Protein AF-A0A958XRU4-F1 (afdb_monomer)

pLDDT: mean 70.0, std 21.61, range [34.97, 94.19]

Solvent-accessible surface area (backbone atoms only — not comparable to full-atom values): 5845 Å² total; per-residue (Å²): 132,85,78,84,74,84,73,56,70,85,74,32,66,73,40,46,54,29,46,53,50,23,51,54,45,45,61,54,36,69,73,43,59,69,74,53,21,70,62,53,29,48,58,50,36,53,57,36,45,47,51,29,51,51,47,54,49,51,67,73,67,58,81,96,74,72,85,74,75,79,74,78,54,60,70,63,49,52,54,50,50,51,55,51,56,58,66,67,56,71,79,79,76,80,84,126

Nearest PDB structures (foldseek):
  7vw2-assembly1_B  TM=5.341E-01  e=3.184E+00  Escherichia coli
  7vw1-assembly1_B  TM=4.508E-01  e=7.208E+00  Escherichia coli

Secondary structure (DSSP, 8-state):
--------GGG-HHHHHHHHHHHHHHHHHHTS-HHHIIIIIHHHHHHHHHHHHHHHHHHHH--SS-TTSTTTTHHHHHHHHHHHHHHHSTTSSS--

Radius of gyration: 17.48 Å; Cα contacts (8 Å, |Δi|>4): 36; chains: 1; bounding box: 42×19×61 Å

Structure (mmCIF, N/CA/C/O backbone):
data_AF-A0A958XRU4-F1
#
_entry.id   AF-A0A958XRU4-F1
#
loop_
_atom_site.group_PDB
_atom_site.id
_atom_site.type_symbol
_atom_site.label_atom_id
_atom_site.label_alt_id
_atom_site.label_comp_id
_atom_site.label_asym_id
_atom_site.label_entity_id
_atom_site.label_seq_id
_atom_site.pdbx_PDB_ins_code
_atom_site.Cartn_x
_atom_site.Cartn_y
_atom_site.Cartn_z
_atom_site.occupancy
_atom_site.B_iso_or_equiv
_atom_site.auth_seq_id
_atom_site.auth_comp_id
_atom_site.auth_asym_id
_atom_site.auth_atom_id
_atom_site.pdbx_PDB_model_num
ATOM 1 N N . MET A 1 1 ? -28.053 -2.965 26.145 1.00 41.25 1 MET A N 1
ATOM 2 C CA . MET A 1 1 ? -26.936 -2.084 25.749 1.00 41.25 1 MET A CA 1
ATOM 3 C C . MET A 1 1 ? -26.046 -2.919 24.858 1.00 41.25 1 MET A C 1
ATOM 5 O O . MET A 1 1 ? -25.674 -4.005 25.275 1.00 41.25 1 MET A O 1
ATOM 9 N N . GLU A 1 2 ? -25.836 -2.494 23.620 1.00 51.62 2 GLU A N 1
ATOM 10 C CA . GLU A 1 2 ? -25.051 -3.246 22.640 1.00 51.62 2 GLU A CA 1
ATOM 11 C C . GLU A 1 2 ? -23.566 -3.100 22.996 1.00 51.62 2 GLU A C 1
ATOM 13 O O . GLU A 1 2 ? -23.036 -1.988 23.051 1.00 51.62 2 GLU A O 1
ATOM 18 N N . GLU A 1 3 ? -22.927 -4.210 23.360 1.00 53.97 3 GLU A N 1
ATOM 19 C CA . GLU A 1 3 ? -21.516 -4.251 23.730 1.00 53.97 3 GLU A CA 1
ATOM 20 C C . GLU A 1 3 ? -20.682 -3.871 22.498 1.00 53.97 3 GLU A C 1
ATOM 22 O O . GLU A 1 3 ? -20.691 -4.571 21.484 1.00 53.97 3 GLU A O 1
ATOM 27 N N . LYS A 1 4 ? -19.986 -2.726 22.540 1.00 58.06 4 LYS A N 1
ATOM 28 C CA . LYS A 1 4 ? -19.049 -2.347 21.476 1.00 58.06 4 LYS A CA 1
ATOM 29 C C . LYS A 1 4 ? -17.870 -3.312 21.510 1.00 58.06 4 LYS A C 1
ATOM 31 O O . LYS A 1 4 ? -16.898 -3.085 22.225 1.00 58.06 4 LYS A O 1
ATOM 36 N N . ARG A 1 5 ? -17.977 -4.380 20.724 1.00 69.62 5 ARG A N 1
ATOM 37 C CA . ARG A 1 5 ? -16.917 -5.362 20.527 1.00 69.62 5 ARG A CA 1
ATOM 38 C C . ARG A 1 5 ? -15.708 -4.652 19.918 1.00 69.62 5 ARG A C 1
ATOM 40 O O . ARG A 1 5 ? -15.800 -4.070 18.837 1.00 69.62 5 ARG A O 1
ATOM 47 N N . TYR A 1 6 ? -14.607 -4.631 20.658 1.00 77.31 6 TYR A N 1
ATOM 48 C CA . TYR A 1 6 ? -13.319 -4.183 20.149 1.00 77.31 6 TYR A CA 1
ATOM 49 C C . TYR A 1 6 ? -12.896 -5.142 19.030 1.00 77.31 6 TYR A C 1
ATOM 51 O O . TYR A 1 6 ? -12.864 -6.352 19.246 1.00 77.31 6 TYR A O 1
ATOM 59 N N . ILE A 1 7 ? -12.642 -4.604 17.838 1.00 82.69 7 ILE A N 1
ATOM 60 C CA . ILE A 1 7 ? -12.136 -5.354 16.682 1.00 82.69 7 ILE A CA 1
ATOM 61 C C . ILE A 1 7 ? -10.672 -4.955 16.548 1.00 82.69 7 ILE A C 1
ATOM 63 O O . ILE A 1 7 ? -10.460 -3.771 16.281 1.00 82.69 7 ILE A O 1
ATOM 67 N N . PRO A 1 8 ? -9.697 -5.853 16.759 1.00 87.75 8 PRO A N 1
ATOM 68 C CA . PRO A 1 8 ? -8.277 -5.582 16.525 1.00 87.75 8 PRO A CA 1
ATOM 69 C C . PRO A 1 8 ? -8.021 -4.976 15.136 1.00 87.75 8 PRO A C 1
ATOM 71 O O . PRO A 1 8 ? -8.759 -5.256 14.196 1.00 87.75 8 PRO A O 1
ATOM 74 N N . LEU A 1 9 ? -6.976 -4.152 14.985 1.00 83.56 9 LEU A N 1
ATOM 75 C CA . LEU A 1 9 ? -6.616 -3.553 13.687 1.00 83.56 9 LEU A CA 1
ATOM 76 C C . LEU A 1 9 ? -6.411 -4.622 12.603 1.00 83.56 9 LEU A C 1
ATOM 78 O O . LEU A 1 9 ? -6.836 -4.443 11.468 1.00 83.56 9 LEU A O 1
ATOM 82 N N . GLU A 1 10 ? -5.789 -5.733 12.983 1.00 87.06 10 GLU A N 1
ATOM 83 C CA . GLU A 1 10 ? -5.516 -6.883 12.119 1.00 87.06 10 GLU A CA 1
ATOM 84 C C . GLU A 1 10 ? -6.800 -7.518 11.577 1.00 87.06 10 GLU A C 1
ATOM 86 O O . GLU A 1 10 ? -6.800 -8.008 10.457 1.00 87.06 10 GLU A O 1
ATOM 91 N N . ASP A 1 11 ? -7.906 -7.434 12.322 1.00 86.94 11 ASP A N 1
ATOM 92 C CA . ASP A 1 11 ? -9.224 -7.964 11.949 1.00 86.94 11 ASP A CA 1
ATOM 93 C C . ASP A 1 11 ? -10.095 -6.921 11.224 1.00 86.94 11 ASP A C 1
ATOM 95 O O . ASP A 1 11 ? -11.270 -7.157 10.939 1.00 86.94 11 ASP A O 1
ATOM 99 N N . LEU A 1 12 ? -9.562 -5.724 10.959 1.00 87.44 12 LEU A N 1
ATOM 100 C CA . LEU A 1 12 ? -10.289 -4.679 10.257 1.00 87.44 12 LEU A CA 1
ATOM 101 C C . LEU A 1 12 ? -10.216 -4.929 8.744 1.00 87.44 12 LEU A C 1
ATOM 103 O O . LEU A 1 12 ? -9.186 -4.668 8.128 1.00 87.44 12 LEU A O 1
ATOM 107 N N . ASP A 1 13 ? -11.333 -5.330 8.130 1.00 87.38 13 ASP A N 1
ATOM 108 C CA . ASP A 1 13 ? -11.417 -5.649 6.689 1.00 87.38 13 ASP A CA 1
ATOM 109 C C . ASP A 1 13 ? -10.773 -4.585 5.782 1.00 87.38 13 ASP A C 1
ATOM 111 O O . ASP A 1 13 ? -10.080 -4.901 4.819 1.00 87.38 13 ASP A 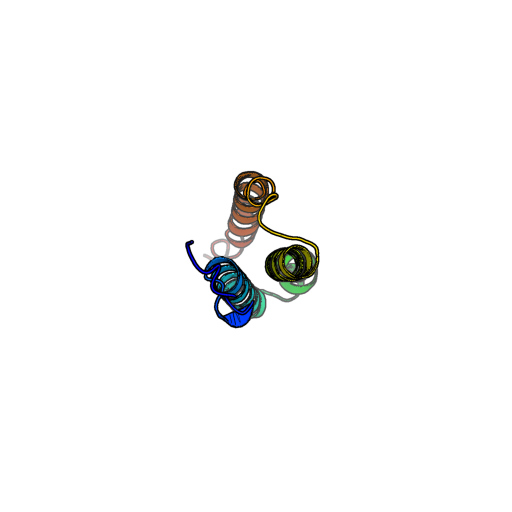O 1
ATOM 115 N N . ILE A 1 14 ? -10.977 -3.297 6.089 1.00 83.19 14 ILE A N 1
ATOM 116 C CA . ILE A 1 14 ? -10.412 -2.204 5.284 1.00 83.19 14 ILE A CA 1
ATOM 117 C C . ILE A 1 14 ? -8.890 -2.076 5.443 1.00 83.19 14 ILE A C 1
ATOM 119 O O . ILE A 1 14 ? -8.220 -1.640 4.511 1.00 83.19 14 ILE A O 1
ATOM 123 N N . TYR A 1 15 ? -8.343 -2.459 6.599 1.00 87.94 15 TYR A N 1
ATOM 124 C CA . TYR A 1 15 ? -6.900 -2.520 6.814 1.00 87.94 15 TYR A CA 1
ATOM 125 C C . TYR A 1 15 ? -6.296 -3.704 6.059 1.00 87.94 15 TYR A C 1
ATOM 127 O O . TYR A 1 15 ? -5.334 -3.504 5.325 1.00 87.94 15 TYR A O 1
ATOM 135 N N . GLN A 1 16 ? -6.908 -4.890 6.150 1.00 90.19 16 GLN A N 1
ATOM 136 C CA . GLN A 1 16 ? -6.479 -6.070 5.389 1.00 90.19 16 GLN A CA 1
ATOM 137 C C . GLN A 1 16 ? -6.489 -5.794 3.881 1.00 90.19 16 GLN A C 1
ATOM 139 O O . GLN A 1 16 ? -5.478 -5.981 3.215 1.00 90.19 16 GLN A O 1
ATOM 144 N N . LEU A 1 17 ? -7.571 -5.208 3.357 1.00 89.31 17 LEU A N 1
ATOM 145 C CA . LEU A 1 17 ? -7.652 -4.841 1.943 1.00 89.31 17 LEU A CA 1
ATOM 146 C C . LEU A 1 17 ? -6.559 -3.840 1.532 1.00 89.31 17 LEU A C 1
ATOM 148 O O . LEU A 1 17 ? -6.042 -3.907 0.419 1.00 89.31 17 LEU A O 1
ATOM 152 N N . ALA A 1 18 ? -6.204 -2.892 2.404 1.00 86.88 18 ALA A N 1
ATOM 153 C CA . ALA A 1 18 ? -5.123 -1.952 2.123 1.00 86.88 18 ALA A CA 1
ATOM 154 C C . ALA A 1 18 ? -3.748 -2.640 2.104 1.00 86.88 18 ALA A C 1
ATOM 156 O O . ALA A 1 18 ? -2.920 -2.293 1.262 1.00 86.88 18 ALA A O 1
ATOM 157 N N . MET A 1 19 ? -3.525 -3.623 2.981 1.00 92.00 19 MET A N 1
ATOM 158 C CA . MET A 1 19 ? -2.319 -4.456 2.982 1.00 92.00 19 MET A CA 1
ATOM 159 C C . MET A 1 19 ? -2.222 -5.297 1.702 1.00 92.00 19 MET A C 1
ATOM 161 O O . MET A 1 19 ? -1.182 -5.270 1.048 1.00 92.00 19 MET A O 1
ATOM 165 N N . ASP A 1 20 ? -3.318 -5.938 1.285 1.00 92.38 20 ASP A N 1
ATOM 166 C CA . ASP A 1 20 ? -3.382 -6.729 0.048 1.00 92.38 20 ASP A CA 1
ATOM 167 C C . ASP A 1 20 ? -3.074 -5.874 -1.191 1.00 92.38 20 ASP A C 1
ATOM 169 O O . ASP A 1 20 ? -2.370 -6.295 -2.112 1.00 92.38 20 ASP A O 1
ATOM 173 N N . VAL A 1 21 ? -3.587 -4.637 -1.224 1.00 87.81 21 VAL A N 1
ATOM 174 C CA . VAL A 1 21 ? -3.283 -3.680 -2.297 1.00 87.81 21 VAL A CA 1
ATOM 175 C C . VAL A 1 21 ? -1.805 -3.298 -2.286 1.00 87.81 21 VAL A C 1
ATOM 177 O O . VAL A 1 21 ? -1.200 -3.242 -3.358 1.00 87.81 21 VAL A O 1
ATOM 180 N N . GLY A 1 22 ? -1.221 -3.049 -1.111 1.00 90.00 22 GLY A N 1
ATOM 181 C CA . GLY A 1 22 ? 0.214 -2.806 -0.965 1.00 90.00 22 GLY A CA 1
ATOM 182 C C . GLY A 1 22 ? 1.032 -3.958 -1.545 1.00 90.00 22 GLY A C 1
ATOM 183 O O . GLY A 1 22 ? 1.846 -3.745 -2.443 1.00 90.00 22 GLY A O 1
ATOM 184 N N . GLU A 1 23 ? 0.743 -5.190 -1.128 1.00 93.25 23 GLU A N 1
ATOM 185 C CA . GLU A 1 23 ? 1.431 -6.391 -1.608 1.00 93.25 23 GLU A CA 1
ATOM 186 C C . GLU A 1 23 ? 1.300 -6.571 -3.128 1.00 93.25 23 GLU A C 1
ATOM 188 O O . GLU A 1 23 ? 2.291 -6.819 -3.821 1.00 93.25 23 GLU A O 1
ATOM 193 N N . LEU A 1 24 ? 0.100 -6.375 -3.682 1.00 92.31 24 LEU A N 1
ATOM 194 C CA . LEU A 1 24 ? -0.122 -6.436 -5.126 1.00 92.31 24 LEU A CA 1
ATOM 195 C C . LEU A 1 24 ? 0.728 -5.399 -5.875 1.00 92.31 24 LEU A C 1
ATOM 197 O O . LEU A 1 24 ? 1.311 -5.709 -6.918 1.00 92.31 24 LEU A O 1
ATOM 201 N N . VAL A 1 25 ? 0.795 -4.169 -5.361 1.00 89.38 25 VAL A N 1
ATOM 202 C CA . VAL A 1 25 ? 1.591 -3.090 -5.955 1.00 89.38 25 VAL A CA 1
ATOM 203 C C . VAL A 1 25 ? 3.079 -3.413 -5.885 1.00 89.38 25 VAL A C 1
ATOM 205 O O . VAL A 1 25 ? 3.762 -3.294 -6.903 1.00 89.38 25 VAL A O 1
ATOM 208 N N . TRP A 1 26 ? 3.570 -3.873 -4.736 1.00 90.81 26 TRP A N 1
ATOM 209 C CA . TRP A 1 26 ? 4.960 -4.287 -4.551 1.00 90.81 26 TRP A CA 1
ATOM 210 C C . TRP A 1 26 ? 5.359 -5.391 -5.527 1.00 90.81 26 TRP A C 1
ATOM 212 O O . TRP A 1 26 ? 6.345 -5.240 -6.253 1.00 90.81 26 TRP A O 1
ATOM 222 N N . ASN A 1 27 ? 4.554 -6.451 -5.615 1.00 93.25 27 ASN A N 1
ATOM 223 C CA . ASN A 1 27 ? 4.788 -7.566 -6.530 1.00 93.25 27 ASN A CA 1
ATOM 224 C C . ASN A 1 27 ? 4.757 -7.113 -7.996 1.00 93.25 27 ASN A C 1
ATOM 226 O O . ASN A 1 27 ? 5.569 -7.557 -8.801 1.00 93.25 27 ASN A O 1
ATOM 230 N N . ASN A 1 28 ? 3.870 -6.183 -8.358 1.00 89.62 28 ASN A N 1
ATOM 231 C CA . ASN A 1 28 ? 3.826 -5.653 -9.718 1.00 89.62 28 ASN A CA 1
ATOM 232 C C . ASN A 1 28 ? 5.052 -4.787 -10.048 1.00 89.62 28 ASN A C 1
ATOM 234 O O . ASN A 1 28 ? 5.668 -4.962 -11.098 1.00 89.62 28 ASN A O 1
ATOM 238 N N . VAL A 1 29 ? 5.424 -3.867 -9.153 1.00 89.94 29 VAL A N 1
ATOM 239 C CA . VAL A 1 29 ? 6.574 -2.968 -9.326 1.00 89.94 29 VAL A CA 1
ATOM 240 C C . VAL A 1 29 ? 7.890 -3.746 -9.349 1.00 89.94 29 VAL A C 1
ATOM 242 O O . VAL A 1 29 ? 8.815 -3.356 -10.067 1.00 89.94 29 VAL A O 1
ATOM 245 N N . ALA A 1 30 ? 7.983 -4.860 -8.618 1.00 93.00 30 ALA A N 1
ATOM 246 C CA . ALA A 1 30 ? 9.145 -5.746 -8.620 1.00 93.00 30 ALA A CA 1
ATOM 247 C C . ALA A 1 30 ? 9.481 -6.290 -10.022 1.00 93.00 30 ALA A C 1
ATOM 249 O O . ALA A 1 30 ? 10.660 -6.459 -10.334 1.00 93.00 30 ALA A O 1
ATOM 250 N N . GLU A 1 31 ? 8.494 -6.429 -10.906 1.00 94.19 31 GLU A N 1
ATOM 251 C CA . GLU A 1 31 ? 8.682 -6.894 -12.288 1.00 94.19 31 GLU A CA 1
ATOM 252 C C . GLU A 1 31 ? 9.051 -5.767 -13.270 1.00 94.19 31 GLU A C 1
ATOM 254 O O . GLU A 1 31 ? 9.379 -6.013 -14.429 1.00 94.19 31 GLU A O 1
ATOM 259 N N . TRP A 1 32 ? 9.023 -4.499 -12.843 1.00 91.81 32 TRP A N 1
ATOM 260 C CA . TRP A 1 32 ? 9.283 -3.375 -13.746 1.00 91.81 32 TRP A CA 1
ATOM 261 C C . TRP A 1 32 ? 10.771 -3.224 -14.092 1.00 91.81 32 TRP A C 1
ATOM 263 O O . TRP A 1 32 ? 11.671 -3.465 -13.279 1.00 91.81 32 TRP A O 1
ATOM 273 N N . ASN A 1 33 ? 11.035 -2.699 -15.289 1.00 92.94 33 ASN A N 1
ATOM 274 C CA . ASN A 1 33 ? 12.377 -2.307 -15.723 1.00 92.94 33 ASN A CA 1
ATOM 275 C C . ASN A 1 33 ? 12.967 -1.242 -14.781 1.00 92.94 33 ASN A C 1
ATOM 277 O O . ASN A 1 33 ? 12.260 -0.327 -14.351 1.00 92.94 33 ASN A O 1
ATOM 281 N N . SER A 1 34 ? 14.278 -1.309 -14.527 1.00 92.06 34 SER A N 1
ATOM 282 C CA . SER A 1 34 ? 14.972 -0.507 -13.505 1.00 92.06 34 SER A CA 1
ATOM 283 C C . SER A 1 34 ? 14.663 0.993 -13.562 1.00 92.06 34 SER A C 1
ATOM 285 O O . SER A 1 34 ? 14.390 1.596 -12.529 1.00 92.06 34 SER A O 1
ATOM 287 N N . PHE A 1 35 ? 14.631 1.605 -14.752 1.00 90.38 35 PHE A N 1
ATOM 288 C CA . PHE A 1 35 ? 14.339 3.038 -14.873 1.00 90.38 35 PHE A CA 1
ATOM 289 C C . PHE A 1 35 ? 12.957 3.403 -14.308 1.00 90.38 35 PHE A C 1
ATOM 291 O O . PHE A 1 35 ? 12.848 4.302 -13.476 1.00 90.38 35 PHE A O 1
ATOM 298 N N . VAL A 1 36 ? 11.901 2.689 -14.709 1.00 88.88 36 VAL A N 1
ATOM 299 C CA . VAL A 1 36 ? 10.528 2.988 -14.270 1.00 88.88 36 VAL A CA 1
ATOM 300 C C . VAL A 1 36 ? 10.320 2.555 -12.821 1.00 88.88 36 VAL A C 1
ATOM 302 O O . VAL A 1 36 ? 9.706 3.298 -12.056 1.00 88.88 36 VAL A O 1
ATOM 305 N N . LYS A 1 37 ? 10.889 1.408 -12.426 1.00 90.62 37 LYS A N 1
ATOM 306 C CA . LYS A 1 37 ? 10.870 0.883 -11.055 1.00 90.62 37 LYS A CA 1
ATOM 307 C C . LYS A 1 37 ? 11.399 1.904 -10.047 1.00 90.62 37 LYS A C 1
ATOM 309 O O . LYS A 1 37 ? 10.689 2.256 -9.113 1.00 90.62 37 LYS A O 1
ATOM 314 N N . PHE A 1 38 ? 12.602 2.437 -10.265 1.00 89.00 38 PHE A N 1
ATOM 315 C CA . PHE A 1 38 ? 13.231 3.347 -9.301 1.00 89.00 38 PHE A CA 1
ATOM 316 C C . PHE A 1 38 ? 12.656 4.767 -9.308 1.00 89.00 38 PHE A C 1
ATOM 318 O O . PHE A 1 38 ? 12.770 5.462 -8.307 1.00 89.00 38 PHE A O 1
ATOM 325 N N . HIS A 1 39 ? 12.020 5.208 -10.398 1.00 87.44 39 HIS A N 1
ATOM 326 C CA . HIS A 1 39 ? 11.427 6.548 -10.450 1.00 87.44 39 HIS A CA 1
ATOM 327 C C . HIS A 1 39 ? 9.949 6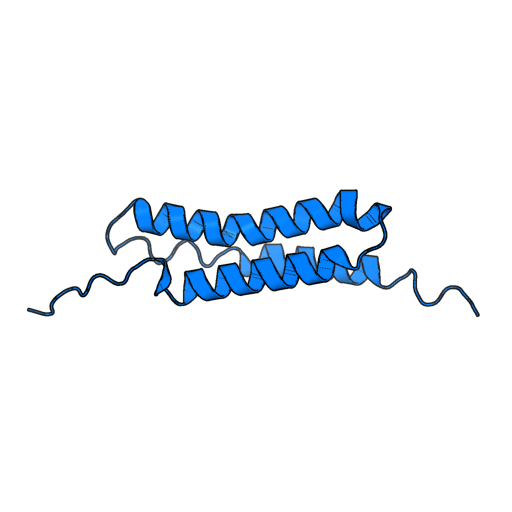.549 -10.064 1.00 87.44 39 HIS A C 1
ATOM 329 O O . HIS A 1 39 ? 9.542 7.262 -9.153 1.00 87.44 39 HIS A O 1
ATOM 335 N N . SER A 1 40 ? 9.129 5.791 -10.794 1.00 88.94 40 SER A N 1
ATOM 336 C CA . SER A 1 40 ? 7.670 5.778 -10.626 1.00 88.94 40 SER A CA 1
ATOM 337 C C . SER A 1 40 ? 7.197 4.616 -9.763 1.00 88.94 40 SER A C 1
ATOM 339 O O . SER A 1 40 ? 6.230 4.779 -9.030 1.00 88.94 40 SER A O 1
ATOM 341 N N . GLY A 1 41 ? 7.875 3.470 -9.831 1.00 88.19 41 GLY A N 1
ATOM 342 C CA . GLY A 1 41 ? 7.519 2.280 -9.064 1.00 88.19 41 GLY A CA 1
ATOM 343 C C . GLY A 1 41 ? 7.644 2.500 -7.559 1.00 88.19 41 GLY A C 1
ATOM 344 O O . GLY A 1 41 ? 6.693 2.230 -6.840 1.00 88.19 41 GLY A O 1
ATOM 345 N N . GLY A 1 42 ? 8.758 3.078 -7.098 1.00 88.44 42 GLY A N 1
ATOM 346 C CA . GLY A 1 42 ? 8.945 3.430 -5.685 1.00 88.44 42 GLY A CA 1
ATOM 347 C C . GLY A 1 42 ? 7.850 4.365 -5.165 1.00 88.44 42 GLY A C 1
ATOM 348 O O . GLY A 1 42 ? 7.171 4.038 -4.203 1.00 88.44 42 GLY A O 1
ATOM 349 N N . GLN A 1 43 ? 7.571 5.460 -5.883 1.00 89.38 43 GLN A N 1
ATOM 350 C CA . GLN A 1 43 ? 6.488 6.388 -5.517 1.00 89.38 43 GLN A CA 1
ATOM 351 C C . GLN A 1 43 ? 5.106 5.722 -5.499 1.00 89.38 43 GLN A C 1
ATOM 353 O O . GLN A 1 43 ? 4.215 6.152 -4.768 1.00 89.38 43 GLN A O 1
ATOM 358 N N . PHE A 1 44 ? 4.901 4.714 -6.347 1.00 88.81 44 PHE A N 1
ATOM 359 C CA . PHE A 1 44 ? 3.647 3.983 -6.412 1.00 88.81 44 PHE A CA 1
ATOM 360 C C . PHE A 1 44 ? 3.491 3.017 -5.231 1.00 88.81 44 PHE A C 1
ATOM 362 O O . PHE A 1 44 ? 2.432 3.018 -4.603 1.00 88.81 44 PHE A O 1
ATOM 369 N N . ALA A 1 45 ? 4.548 2.276 -4.889 1.00 90.69 45 ALA A N 1
ATOM 370 C CA . ALA A 1 45 ? 4.607 1.443 -3.689 1.00 90.69 45 ALA A CA 1
ATOM 371 C C . ALA A 1 45 ? 4.420 2.278 -2.411 1.00 90.69 45 ALA A C 1
ATOM 373 O O . ALA A 1 45 ? 3.521 1.986 -1.628 1.00 90.69 45 ALA A O 1
ATOM 374 N N . ASP A 1 46 ? 5.148 3.390 -2.267 1.00 92.25 46 ASP A N 1
ATOM 375 C CA . ASP A 1 46 ? 5.023 4.294 -1.115 1.00 92.25 46 ASP A CA 1
ATOM 376 C C . ASP A 1 46 ? 3.587 4.824 -0.955 1.00 92.25 46 ASP A C 1
ATOM 378 O O . ASP A 1 46 ? 3.047 4.905 0.151 1.00 92.25 46 ASP A O 1
ATOM 382 N N . ALA A 1 47 ? 2.933 5.178 -2.068 1.00 88.94 47 ALA A N 1
ATOM 383 C CA . ALA A 1 47 ? 1.550 5.641 -2.045 1.00 88.94 47 ALA A CA 1
ATOM 384 C C . ALA A 1 47 ? 0.575 4.532 -1.614 1.00 88.94 47 ALA A C 1
ATOM 386 O O . ALA A 1 47 ? -0.362 4.810 -0.860 1.00 88.94 47 ALA A O 1
ATOM 387 N N . ALA A 1 48 ? 0.786 3.292 -2.061 1.00 88.50 48 ALA A N 1
ATOM 388 C CA . ALA A 1 48 ? -0.025 2.153 -1.643 1.00 88.50 48 ALA A CA 1
ATOM 389 C C . ALA A 1 48 ? 0.138 1.882 -0.136 1.00 88.50 48 ALA A C 1
ATOM 391 O O . ALA A 1 48 ? -0.857 1.902 0.591 1.00 88.50 48 ALA A O 1
ATOM 392 N N . ASP A 1 49 ? 1.376 1.779 0.351 1.00 89.56 49 ASP A N 1
ATOM 393 C CA . ASP A 1 49 ? 1.682 1.511 1.764 1.00 89.56 49 ASP A CA 1
ATOM 394 C C . ASP A 1 49 ? 1.176 2.620 2.695 1.00 89.56 49 ASP A C 1
ATOM 396 O O . ASP A 1 49 ? 0.649 2.353 3.781 1.00 89.56 49 ASP A O 1
ATOM 400 N N . SER A 1 50 ? 1.238 3.881 2.248 1.00 91.38 50 SER A N 1
ATOM 401 C CA . SER A 1 50 ? 0.702 5.015 3.010 1.00 91.38 50 SER A CA 1
ATOM 402 C C . SER A 1 50 ? -0.795 4.877 3.315 1.00 91.38 50 SER A C 1
ATOM 404 O O . SER A 1 50 ? -1.277 5.414 4.312 1.00 91.38 50 SER A O 1
ATOM 406 N N . THR A 1 51 ? -1.546 4.125 2.504 1.00 86.81 51 THR A N 1
ATOM 407 C CA . THR A 1 51 ? -2.976 3.877 2.736 1.00 86.81 51 THR A CA 1
ATOM 408 C C . THR A 1 51 ? -3.187 3.015 3.980 1.00 86.81 51 THR A C 1
ATOM 410 O O . THR A 1 51 ? -3.976 3.389 4.850 1.00 86.81 51 THR A O 1
ATOM 413 N N . ALA A 1 52 ? -2.453 1.908 4.109 1.00 86.94 52 ALA A N 1
ATOM 414 C CA . ALA A 1 52 ? -2.518 1.044 5.286 1.00 86.94 52 ALA A CA 1
ATOM 415 C C . ALA A 1 52 ? -2.007 1.768 6.543 1.00 86.94 52 ALA A C 1
ATOM 417 O O . ALA A 1 52 ? -2.637 1.689 7.600 1.00 86.94 52 ALA A O 1
ATOM 418 N N . ALA A 1 53 ? -0.927 2.549 6.417 1.00 88.38 53 ALA A N 1
ATOM 419 C CA . ALA A 1 53 ? -0.394 3.366 7.508 1.00 88.38 53 ALA A CA 1
ATOM 420 C C . ALA A 1 53 ? -1.411 4.406 8.010 1.00 88.38 53 ALA A C 1
ATOM 422 O O . ALA A 1 53 ? -1.624 4.524 9.216 1.00 88.38 53 ALA A O 1
ATOM 423 N N . ASN A 1 54 ? -2.107 5.098 7.101 1.00 86.06 54 ASN A N 1
ATOM 424 C CA . ASN A 1 54 ? -3.159 6.055 7.454 1.00 86.06 54 ASN A CA 1
ATOM 425 C C . ASN A 1 54 ? -4.347 5.384 8.163 1.00 86.06 54 ASN A C 1
ATOM 427 O O . ASN A 1 54 ? -4.922 5.962 9.087 1.00 86.06 54 ASN A O 1
ATOM 431 N N . ILE A 1 55 ? -4.722 4.164 7.758 1.00 85.00 55 ILE A N 1
ATOM 432 C CA . ILE A 1 55 ? -5.783 3.390 8.420 1.00 85.00 55 ILE A CA 1
ATOM 433 C C . ILE A 1 55 ? -5.348 2.982 9.830 1.00 85.00 55 ILE A C 1
ATOM 435 O O . ILE A 1 55 ? -6.113 3.177 10.775 1.00 85.00 55 ILE A O 1
ATOM 439 N N . ALA A 1 56 ? -4.124 2.474 9.990 1.00 86.38 56 ALA A N 1
ATOM 440 C CA . ALA A 1 56 ? -3.564 2.097 11.286 1.00 86.38 56 ALA A CA 1
ATOM 441 C C . ALA 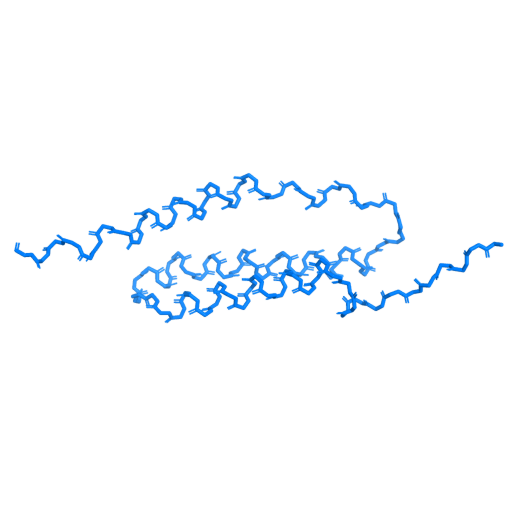A 1 56 ? -3.454 3.302 12.235 1.00 86.38 56 ALA A C 1
ATOM 443 O O . ALA A 1 56 ? -3.848 3.232 13.402 1.00 86.38 56 ALA A O 1
ATOM 444 N N . GLU A 1 57 ? -2.985 4.439 11.721 1.00 81.94 57 GLU A N 1
ATOM 445 C CA . GLU A 1 57 ? -2.891 5.689 12.467 1.00 81.94 57 GLU A CA 1
ATOM 446 C C . GLU A 1 57 ? -4.277 6.218 12.862 1.00 81.94 57 GLU A C 1
ATOM 448 O O . GLU A 1 57 ? -4.493 6.580 14.019 1.00 81.94 57 GLU A O 1
ATOM 453 N N . GLY A 1 58 ? -5.243 6.217 11.939 1.00 77.38 58 GLY A N 1
ATOM 454 C CA . GLY A 1 58 ? -6.627 6.607 12.212 1.00 77.38 58 GLY A CA 1
ATOM 455 C C . GLY A 1 58 ? -7.317 5.692 13.228 1.00 77.38 58 GLY A C 1
ATOM 456 O O . GLY A 1 58 ? -8.071 6.172 14.078 1.00 77.38 58 GLY A O 1
ATOM 457 N N . TYR A 1 59 ? -7.015 4.392 13.185 1.00 78.94 59 TYR A N 1
ATOM 458 C CA . TYR A 1 59 ? -7.495 3.396 14.140 1.00 78.94 59 TYR A CA 1
ATOM 459 C C . TYR A 1 59 ? -6.924 3.634 15.547 1.00 78.94 59 TYR A C 1
ATOM 461 O O . TYR A 1 59 ? -7.665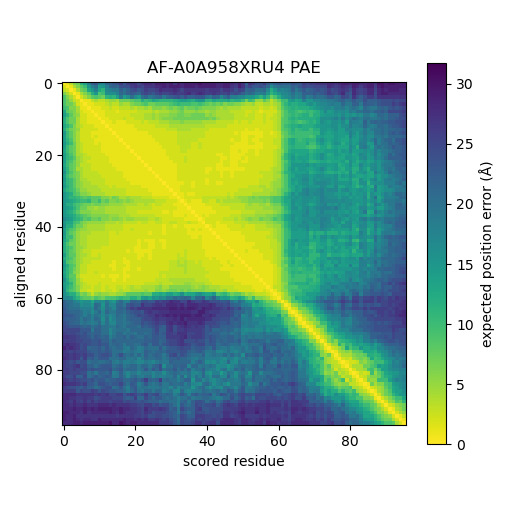 3.580 16.529 1.00 78.94 59 TYR A O 1
ATOM 469 N N . GLY A 1 60 ? -5.632 3.964 15.647 1.00 69.31 60 GLY A N 1
ATOM 470 C CA . GLY A 1 60 ? -4.979 4.308 16.912 1.00 69.31 60 GLY A CA 1
ATOM 471 C C . GLY A 1 60 ? -5.382 5.677 17.466 1.00 69.31 60 GLY A C 1
ATOM 472 O O . GLY A 1 60 ? -5.336 5.876 18.680 1.00 69.31 60 GLY A O 1
ATOM 473 N N . ARG A 1 61 ? -5.788 6.621 16.600 1.00 63.91 61 ARG A N 1
ATOM 474 C CA . ARG A 1 61 ? -6.063 8.001 17.010 1.00 63.91 61 ARG A CA 1
ATOM 475 C C . ARG A 1 61 ? -7.414 8.181 17.705 1.00 63.91 61 ARG A C 1
ATOM 477 O O . ARG A 1 61 ? -7.364 8.701 18.807 1.00 63.91 61 ARG A O 1
ATOM 484 N N . PHE A 1 62 ? -8.591 7.779 17.194 1.00 51.94 62 PHE A N 1
ATOM 485 C CA . PHE A 1 62 ? -9.844 8.072 17.933 1.00 51.94 62 PHE A CA 1
ATOM 486 C C . PHE A 1 62 ? -11.076 7.186 17.665 1.00 51.94 62 PHE A C 1
ATOM 488 O O . PHE A 1 62 ? -11.450 6.846 16.546 1.00 51.94 62 PHE A O 1
ATOM 495 N N . HIS A 1 63 ? -11.786 6.940 18.772 1.00 44.50 63 HIS A N 1
ATOM 496 C CA . HIS A 1 63 ? -13.216 6.660 18.912 1.00 44.50 63 HIS A CA 1
ATOM 497 C C . HIS A 1 63 ? -14.117 6.969 17.698 1.00 44.50 63 HIS A C 1
ATOM 499 O O . HIS A 1 63 ? -14.406 8.123 17.414 1.00 44.50 63 HIS A O 1
ATOM 505 N N . TYR A 1 64 ? -14.687 5.901 17.123 1.00 43.69 64 TYR A N 1
ATOM 506 C CA . TYR A 1 64 ? -16.029 5.684 16.528 1.00 43.69 64 TYR A CA 1
ATOM 507 C C . TYR A 1 64 ? -16.715 6.747 15.625 1.00 43.69 64 TYR A C 1
ATOM 509 O O . TYR A 1 64 ? -17.702 6.384 14.987 1.00 43.69 64 TYR A O 1
ATOM 517 N N . LYS A 1 65 ? -16.280 8.011 15.521 1.00 38.41 65 LYS A N 1
ATOM 518 C CA . LYS A 1 65 ? -17.043 9.094 14.862 1.00 38.41 65 LYS A CA 1
ATOM 519 C C . LYS A 1 65 ? -16.438 9.684 13.583 1.00 38.41 65 LYS A C 1
ATOM 521 O O . LYS A 1 65 ? -17.200 10.284 12.832 1.00 38.41 65 LYS A O 1
ATOM 526 N N . ASP A 1 66 ? -15.185 9.395 13.234 1.00 40.91 66 ASP A N 1
ATOM 527 C CA . ASP A 1 66 ? -14.549 9.959 12.023 1.00 40.91 66 ASP A CA 1
ATOM 528 C C . ASP A 1 66 ? -14.455 8.987 10.833 1.00 40.91 66 ASP A C 1
ATOM 530 O O . ASP A 1 66 ? -13.625 9.126 9.938 1.00 40.91 66 ASP A O 1
ATOM 534 N N . LYS A 1 67 ? -15.380 8.021 10.753 1.00 43.34 67 LYS A N 1
ATOM 535 C CA . LYS A 1 67 ? -15.415 6.990 9.696 1.00 43.34 67 LYS A CA 1
ATOM 536 C C . LYS A 1 67 ? -15.712 7.503 8.273 1.00 43.34 67 LYS A C 1
ATOM 538 O O . LYS A 1 67 ? -15.770 6.686 7.363 1.00 43.34 67 LYS A O 1
ATOM 543 N N . ARG A 1 68 ? -15.944 8.803 8.037 1.00 42.34 68 ARG A N 1
ATOM 544 C CA . ARG A 1 68 ? -16.427 9.300 6.725 1.00 42.34 68 ARG A CA 1
ATOM 545 C C . ARG A 1 68 ? -15.398 9.983 5.825 1.00 42.34 68 ARG A C 1
ATOM 547 O O . ARG A 1 68 ? -15.651 10.047 4.628 1.00 42.34 68 ARG A O 1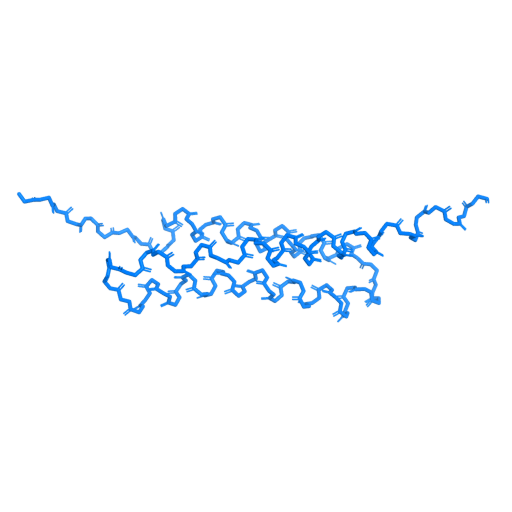
ATOM 554 N N . ASN A 1 69 ? -14.260 10.449 6.338 1.00 36.94 69 ASN A N 1
ATOM 555 C CA . ASN A 1 69 ? -13.356 11.287 5.534 1.00 36.94 69 ASN A CA 1
ATOM 556 C C . ASN A 1 69 ? -12.226 10.533 4.815 1.00 36.94 69 ASN A C 1
ATOM 558 O O . ASN A 1 69 ? -11.560 11.124 3.972 1.00 36.94 69 ASN A O 1
ATOM 562 N N . PHE A 1 70 ? -12.038 9.234 5.062 1.00 43.25 70 PHE A N 1
ATOM 563 C CA . PHE A 1 70 ? -10.948 8.473 4.433 1.00 43.25 70 PHE A CA 1
ATOM 564 C C . PHE A 1 70 ? -11.318 7.781 3.108 1.00 43.25 70 PHE A C 1
ATOM 566 O O . PHE A 1 70 ? -10.446 7.225 2.451 1.00 43.25 70 PHE A O 1
ATOM 5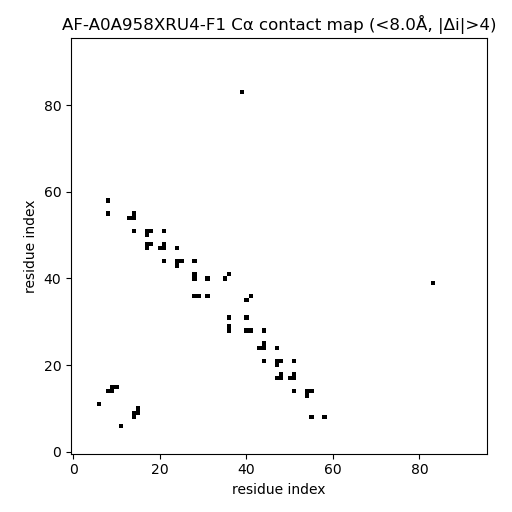73 N N . TYR A 1 71 ? -12.574 7.865 2.652 1.00 44.25 71 TYR A N 1
ATOM 574 C CA . TYR A 1 71 ? -13.011 7.260 1.381 1.00 44.25 71 TYR A CA 1
ATOM 575 C C . TYR A 1 71 ? -12.637 8.069 0.121 1.00 44.25 71 TYR A C 1
ATOM 577 O O . TYR A 1 71 ? -12.923 7.641 -0.996 1.00 44.25 71 TYR A O 1
ATOM 585 N N . LEU A 1 72 ? -11.995 9.236 0.258 1.00 41.69 72 LEU A N 1
ATOM 586 C CA . LEU A 1 72 ? -11.827 10.193 -0.843 1.00 41.69 72 LEU A CA 1
ATOM 587 C C . LEU A 1 72 ? -10.444 10.182 -1.526 1.00 41.69 72 LEU A C 1
ATOM 589 O O . LEU A 1 72 ? -10.014 11.214 -2.031 1.00 41.69 72 LEU A O 1
ATOM 593 N N . TYR A 1 73 ? -9.754 9.040 -1.599 1.00 46.34 73 TYR A N 1
ATOM 594 C CA . TYR A 1 73 ? -8.550 8.906 -2.447 1.00 46.34 73 TYR A CA 1
ATOM 595 C C . TYR A 1 73 ? -8.738 8.021 -3.689 1.00 46.34 73 TYR A C 1
ATOM 597 O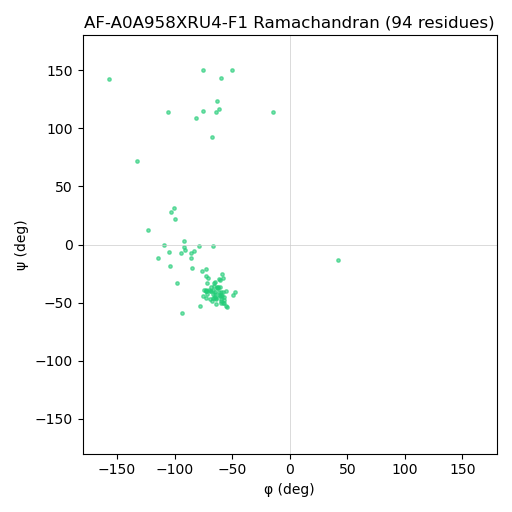 O . TYR A 1 73 ? -7.841 7.935 -4.527 1.00 46.34 73 TYR A O 1
ATOM 605 N N . GLY A 1 74 ? -9.935 7.461 -3.891 1.00 42.41 74 GLY A N 1
ATOM 606 C CA . GLY A 1 74 ? -10.284 6.674 -5.080 1.00 42.41 74 GLY A CA 1
ATOM 607 C C . GLY A 1 74 ? -10.105 7.397 -6.431 1.00 42.41 74 GLY A C 1
ATOM 608 O O . GLY A 1 74 ? -9.517 6.807 -7.336 1.00 42.41 74 GLY A O 1
ATOM 609 N N . PRO A 1 75 ? -10.527 8.669 -6.612 1.00 47.06 75 PRO A N 1
ATOM 610 C CA . PRO A 1 75 ? -10.448 9.322 -7.926 1.00 47.06 75 PRO A CA 1
ATOM 611 C C . PRO A 1 75 ? -9.016 9.699 -8.330 1.00 47.06 75 PRO A C 1
ATOM 613 O O . PRO A 1 75 ? -8.625 9.544 -9.487 1.00 47.06 75 PRO A O 1
ATOM 616 N N . GLY A 1 76 ? -8.216 10.174 -7.369 1.00 44.50 76 GLY A N 1
ATOM 617 C CA . GLY A 1 76 ? -6.845 10.623 -7.610 1.00 44.50 76 GLY A CA 1
ATOM 618 C C . GLY A 1 76 ? -5.879 9.467 -7.862 1.00 44.50 76 GLY A C 1
ATOM 619 O O . GLY A 1 76 ? -5.044 9.563 -8.762 1.00 44.50 76 GLY A O 1
ATOM 620 N N . LEU A 1 77 ? -6.017 8.364 -7.114 1.00 46.47 77 LEU A N 1
ATOM 621 C CA . LEU A 1 77 ? -5.200 7.164 -7.299 1.00 46.47 77 LEU A CA 1
ATOM 622 C C . LEU A 1 77 ? -5.593 6.420 -8.582 1.00 46.47 77 LEU A C 1
ATOM 624 O O . LEU A 1 77 ? -4.716 6.058 -9.354 1.00 46.47 77 LEU A O 1
ATOM 628 N N . ALA A 1 78 ? -6.889 6.275 -8.889 1.00 49.25 78 ALA A N 1
ATOM 629 C CA . ALA A 1 78 ? -7.335 5.630 -10.128 1.00 49.25 78 ALA A CA 1
ATOM 630 C C . ALA A 1 78 ? -6.857 6.377 -11.385 1.00 49.25 78 ALA A C 1
ATOM 632 O O . ALA A 1 78 ? -6.418 5.745 -12.348 1.00 49.25 78 ALA A O 1
ATOM 633 N N . GLN A 1 79 ? -6.888 7.715 -11.379 1.00 44.16 79 GLN A N 1
ATOM 634 C CA . GLN A 1 79 ? -6.367 8.514 -12.491 1.00 44.16 79 GLN A CA 1
ATOM 635 C C . GLN A 1 79 ? -4.839 8.408 -12.599 1.00 44.16 79 GLN A C 1
ATOM 637 O O . GLN A 1 79 ? -4.300 8.295 -13.702 1.00 44.16 79 GLN A O 1
ATOM 642 N N . ARG A 1 80 ? -4.129 8.414 -11.463 1.00 41.12 80 ARG A N 1
ATOM 643 C CA . ARG A 1 80 ? -2.664 8.302 -11.424 1.00 41.12 80 ARG A CA 1
ATOM 644 C C . ARG A 1 80 ? -2.192 6.900 -11.840 1.00 41.12 80 ARG A C 1
ATOM 646 O O . ARG A 1 80 ? -1.282 6.806 -12.658 1.00 41.12 80 ARG A O 1
ATOM 653 N N . ASN A 1 81 ? -2.886 5.845 -11.410 1.00 41.91 81 ASN A N 1
ATOM 654 C CA . ASN A 1 81 ? -2.632 4.446 -11.772 1.00 41.91 81 ASN A CA 1
ATOM 655 C C . ASN A 1 81 ? -2.982 4.157 -13.234 1.00 41.91 81 ASN A C 1
ATOM 657 O O . ASN A 1 81 ? -2.210 3.488 -13.913 1.00 41.91 81 ASN A O 1
ATOM 661 N N . LYS A 1 82 ? -4.078 4.720 -13.769 1.00 46.50 82 LYS A N 1
ATOM 662 C CA . LYS A 1 82 ? -4.357 4.677 -15.217 1.00 46.50 82 LYS A CA 1
ATOM 663 C C . LYS A 1 82 ? -3.242 5.343 -16.016 1.00 46.50 82 LYS A C 1
ATOM 665 O O . LYS A 1 82 ? -2.761 4.766 -16.982 1.00 46.50 82 LYS A O 1
ATOM 670 N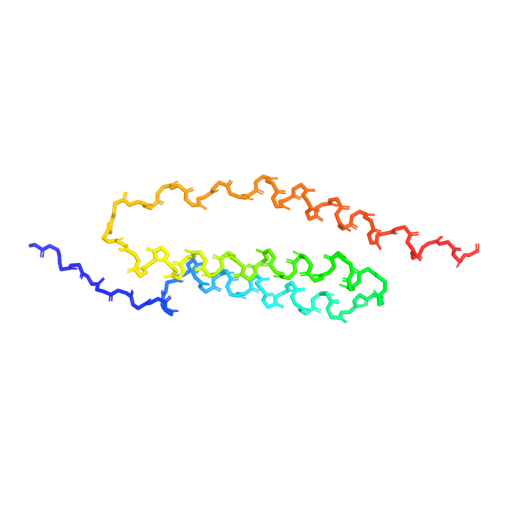 N . ASN A 1 83 ? -2.796 6.528 -15.605 1.00 46.38 83 ASN A N 1
ATOM 671 C CA . ASN A 1 83 ? -1.728 7.240 -16.305 1.00 46.38 83 ASN A CA 1
ATOM 672 C C . ASN A 1 83 ? -0.381 6.495 -16.231 1.00 46.38 83 ASN A C 1
ATOM 674 O O . ASN A 1 83 ? 0.371 6.507 -17.203 1.00 46.38 83 ASN A O 1
ATOM 678 N N . MET A 1 84 ? -0.073 5.836 -15.110 1.00 51.16 84 MET A N 1
ATOM 679 C CA . MET A 1 84 ? 1.132 5.011 -14.960 1.00 51.16 84 MET A CA 1
ATOM 680 C C . MET A 1 84 ? 1.040 3.697 -15.752 1.00 51.16 84 MET A C 1
ATOM 682 O O . MET A 1 84 ? 2.001 3.345 -16.429 1.00 51.16 84 MET A O 1
ATOM 686 N N . GLY A 1 85 ? -0.125 3.041 -15.772 1.00 51.09 85 GLY A N 1
ATOM 687 C CA . GLY A 1 85 ? -0.390 1.858 -16.600 1.00 51.09 85 GLY A CA 1
ATOM 688 C C . GLY A 1 85 ? -0.375 2.146 -18.106 1.00 51.09 85 GLY A C 1
ATOM 689 O O . GLY A 1 85 ? 0.079 1.329 -18.896 1.00 51.09 85 GLY A O 1
ATOM 690 N N . ILE A 1 86 ? -0.793 3.340 -18.535 1.00 51.03 86 ILE A N 1
ATOM 691 C CA . ILE A 1 86 ? -0.672 3.766 -19.940 1.00 51.03 86 ILE A CA 1
ATOM 692 C C . ILE A 1 86 ? 0.791 4.065 -20.301 1.00 51.03 86 ILE A C 1
ATOM 694 O O . ILE A 1 86 ? 1.202 3.797 -21.426 1.00 51.03 86 ILE A O 1
ATOM 698 N N . LYS A 1 87 ? 1.604 4.571 -19.362 1.00 47.94 87 LYS A N 1
ATOM 699 C CA . LYS A 1 87 ? 3.046 4.793 -19.575 1.00 47.94 87 LYS A CA 1
ATOM 700 C C . LYS A 1 87 ? 3.872 3.502 -19.606 1.00 47.94 87 LYS A C 1
ATOM 702 O O . LYS A 1 87 ? 4.961 3.528 -20.171 1.00 47.94 87 LYS A O 1
ATOM 707 N N . SER A 1 88 ? 3.383 2.396 -19.045 1.00 46.97 88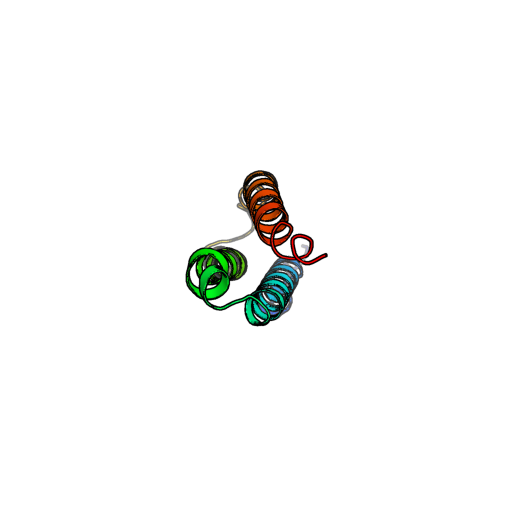 SER A N 1
ATOM 708 C CA . SER A 1 88 ? 4.047 1.083 -19.118 1.00 46.97 88 SER A CA 1
ATOM 709 C C . SER A 1 88 ? 3.702 0.280 -20.385 1.00 46.97 88 SER A C 1
ATOM 711 O O . SER A 1 88 ? 4.380 -0.699 -20.699 1.00 46.97 88 SER A O 1
ATOM 713 N N . LEU A 1 89 ? 2.696 0.709 -21.155 1.00 49.19 89 LEU A N 1
ATOM 714 C CA . LEU A 1 89 ? 2.261 0.062 -22.397 1.00 49.19 89 LEU A CA 1
ATOM 715 C C . LEU A 1 89 ? 3.013 0.432 -23.703 1.00 49.19 89 LEU A C 1
ATOM 717 O O . LEU A 1 89 ? 2.959 -0.393 -24.615 1.00 49.19 89 LEU A O 1
ATOM 721 N N . PRO A 1 90 ? 3.762 1.548 -23.880 1.00 43.31 90 PRO A N 1
ATOM 722 C CA . PRO A 1 90 ? 4.356 1.852 -25.187 1.00 43.31 90 PRO A CA 1
ATOM 723 C C . PRO A 1 90 ? 5.690 1.139 -25.463 1.00 43.31 90 PRO A C 1
ATOM 725 O O . PRO A 1 90 ? 6.208 1.248 -26.568 1.00 43.31 90 PRO A O 1
ATOM 728 N N . ALA A 1 91 ? 6.273 0.416 -24.502 1.00 42.72 91 ALA A N 1
ATOM 729 C CA . ALA A 1 91 ? 7.603 -0.182 -24.678 1.00 42.72 91 ALA A CA 1
ATOM 730 C C . ALA A 1 91 ? 7.591 -1.612 -25.257 1.00 42.72 91 ALA A C 1
ATOM 732 O O . ALA A 1 91 ? 8.654 -2.165 -25.517 1.00 42.72 91 ALA A O 1
ATOM 733 N N . GLN A 1 92 ? 6.414 -2.216 -25.460 1.00 40.12 92 GLN A N 1
ATOM 734 C CA . GLN A 1 92 ? 6.288 -3.646 -25.790 1.00 40.12 92 GLN A CA 1
ATOM 735 C C . GLN A 1 92 ? 5.954 -3.921 -27.270 1.00 40.12 92 GLN A C 1
ATOM 737 O O . GLN A 1 92 ? 5.973 -5.071 -27.689 1.00 40.12 92 GLN A O 1
ATOM 742 N N . PHE A 1 93 ? 5.680 -2.885 -28.076 1.00 42.22 93 PHE A N 1
ATOM 743 C CA . PHE A 1 93 ? 5.234 -3.028 -29.475 1.00 42.22 93 PHE A CA 1
ATOM 744 C C . PHE A 1 93 ? 6.113 -2.310 -30.517 1.00 42.22 93 PHE A C 1
ATOM 746 O O . PHE A 1 93 ? 5.720 -2.203 -31.673 1.00 42.22 93 PHE A O 1
ATOM 753 N N . ALA A 1 94 ? 7.309 -1.838 -30.152 1.00 34.97 94 ALA A N 1
ATOM 754 C CA . ALA A 1 94 ? 8.223 -1.150 -31.078 1.00 34.97 94 ALA A CA 1
ATOM 755 C C . ALA A 1 94 ? 9.358 -2.043 -31.630 1.00 34.97 94 ALA A C 1
ATOM 757 O O . ALA A 1 94 ? 10.390 -1.532 -32.055 1.00 34.97 94 ALA A O 1
ATOM 758 N N . ALA A 1 95 ? 9.184 -3.367 -31.613 1.00 34.97 95 ALA A N 1
ATOM 759 C CA . ALA A 1 95 ? 10.128 -4.324 -32.191 1.00 34.97 95 ALA A CA 1
ATOM 760 C C . ALA A 1 95 ? 9.389 -5.363 -33.052 1.00 34.97 95 ALA A C 1
ATOM 762 O O . ALA A 1 95 ? 9.243 -6.516 -32.652 1.00 34.97 95 ALA A O 1
ATOM 763 N N . VAL A 1 96 ? 8.901 -4.926 -34.217 1.00 37.78 96 VAL A N 1
ATOM 764 C CA . VAL A 1 96 ? 8.634 -5.762 -35.401 1.00 37.78 96 VAL A CA 1
ATOM 765 C C . VAL A 1 96 ? 9.131 -5.000 -36.620 1.00 37.78 96 VAL A C 1
ATOM 767 O O . VAL A 1 96 ? 8.843 -3.783 -36.685 1.00 37.78 96 VAL A O 1
#

Sequence (96 aa):
MEEKRYIPLEDLDIYQLAMDVGELVWNNVAEWNSFVKFHSGGQFADAADSTAANIAEGYGRFHYKDKRNFYLYGPGLAQRNKNMGIKSLPAQFAAV

Mean predicted aligned error: 12.97 Å

Foldseek 3Di:
DDPPDDQDLVRPPQLVVLVVQLVVLLVVLVPDDPVCSVPVSVVLSVVSVVLSVVSVVVSVPDDDDPVPPSPPCVVVNVVVVVVSVVVRPPPPPPPD